Protein AF-A0A7L9AFJ2-F1 (afdb_monomer)

pLDDT: mean 86.26, std 12.69, range [54.09, 98.12]

Organism: NCBI:txid1401967

InterPro domains:
  IPR006020 PTB/PI domain [PF14719] (3-105)
  IPR011993 PH-like domain superfamily [G3DSA:2.30.29.30] (4-74)
  IPR051133 Adapter and Engulfment Domain-Containing Protein [PTHR11232] (8-91)

Solvent-accessible surface area (backbone atoms only — not comparable to full-atom values): 6232 Å² total; per-residue (Å²): 117,50,77,41,96,90,70,41,80,38,80,78,62,72,94,37,49,80,48,69,42,46,49,83,95,42,48,29,30,31,34,37,32,35,59,43,78,45,80,92,77,40,74,44,80,44,82,46,75,46,82,44,97,40,40,69,54,10,47,51,56,31,54,57,49,52,52,53,52,50,52,50,51,51,51,49,49,52,53,51,50,56,50,50,53,44,51,51,49,63,55,41,52,79,81,38,78,85,62,59,66,71,73,59,75,78,106

Foldseek 3Di:
DDADPVPGDDDADLVQWDAWDQDPVRLQKIKTWGWDQDPPRDTDIDIDIDGHPDSVVNVVVRVVSVVVSVVVVVVVVVVVVVVVVLVVLVVCCVVDVPDDVVVSVVD

Nearest PDB structures (foldseek):
  8qqf-assembly1_A  TM=5.875E-01  e=7.400E-01  Homo sapiens
  3nm7-assembly1_A  TM=3.671E-01  e=3.953E-01  Borreliella burgdorferi
  6v3q-assembly1_B  TM=5.479E-01  e=2.018E+00  Pseudomonas aeruginosa
  4tkn-assembly1_A  TM=4.065E-01  e=2.939E+00  Homo sapiens
  4f98-assembly1_A-2  TM=3.830E-01  e=8.015E+00  Pseudomonas aeruginosa PAO1

Secondary structure (DSSP, 8-state):
-EEETTTEEE---GGGEEEEE--TTSTTEEEEEEEEE-GGG-EEEEEEEEE-SSHHHHHHHHHHHHHHHHHHHHHHHHHHHHHHHHHHHHHHHHH-TTS-HHHHHT-

Mean predicted aligned error: 8.54 Å

Sequence (107 aa):
KGFTKEHGLTEYWSHRITYCASPPHYPKLFCWVYRHEGKKLKHELRCHAVLCTKETVSKKITEELQIKLKQLVEFKKDRISKQNARLSLANSVYDNPSMPRRKIMLS

Radius of gyration: 21.34 Å; Cα contacts (8 Å, |Δi|>4): 117; chains: 1; bounding box: 51×27×54 Å

Structure (mmCIF, N/CA/C/O backbone):
data_AF-A0A7L9AFJ2-F1
#
_entry.id   AF-A0A7L9AFJ2-F1
#
loop_
_atom_site.group_PDB
_atom_site.id
_atom_site.type_symbol
_atom_site.label_atom_id
_atom_site.label_alt_id
_atom_site.label_comp_id
_atom_site.label_asym_id
_atom_site.label_entity_id
_atom_site.label_seq_id
_atom_site.pdbx_PDB_ins_code
_atom_site.Cartn_x
_atom_site.Cartn_y
_atom_site.Cartn_z
_atom_site.occupancy
_atom_site.B_iso_or_equiv
_atom_site.auth_seq_id
_atom_site.auth_comp_id
_atom_site.auth_asym_id
_atom_site.auth_atom_id
_atom_site.pdbx_PDB_model_num
ATOM 1 N N . LYS A 1 1 ? -1.432 -10.838 6.157 1.00 59.19 1 LYS A N 1
ATOM 2 C CA . LYS A 1 1 ? -2.627 -11.653 5.830 1.00 59.19 1 LYS A CA 1
ATOM 3 C C . LYS A 1 1 ? -3.826 -10.973 6.480 1.00 59.19 1 LYS A C 1
ATOM 5 O O . LYS A 1 1 ? -3.641 -10.437 7.565 1.00 59.19 1 LYS A O 1
ATOM 10 N N . GLY A 1 2 ? -4.979 -10.909 5.822 1.00 63.09 2 GLY A N 1
ATOM 11 C CA . GLY A 1 2 ? -6.187 -10.278 6.365 1.00 63.09 2 GLY A CA 1
ATOM 12 C C . GLY A 1 2 ? -7.356 -11.246 6.274 1.00 63.09 2 GLY A C 1
ATOM 13 O O . GLY A 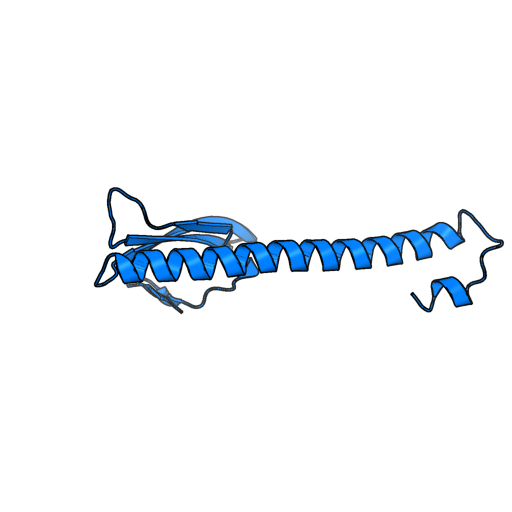1 2 ? -7.473 -11.941 5.273 1.00 63.09 2 GLY A O 1
ATOM 14 N N . PHE A 1 3 ? -8.180 -11.333 7.312 1.00 70.38 3 PHE A N 1
ATOM 15 C CA . PHE A 1 3 ? -9.363 -12.188 7.289 1.00 70.38 3 PHE A CA 1
ATOM 16 C C . PHE A 1 3 ? -10.565 -11.390 6.785 1.00 70.38 3 PHE A C 1
ATOM 18 O O . PHE A 1 3 ? -10.811 -10.281 7.256 1.00 70.38 3 PHE A O 1
ATOM 25 N N . THR A 1 4 ? -11.313 -11.949 5.840 1.00 66.94 4 THR A N 1
ATOM 2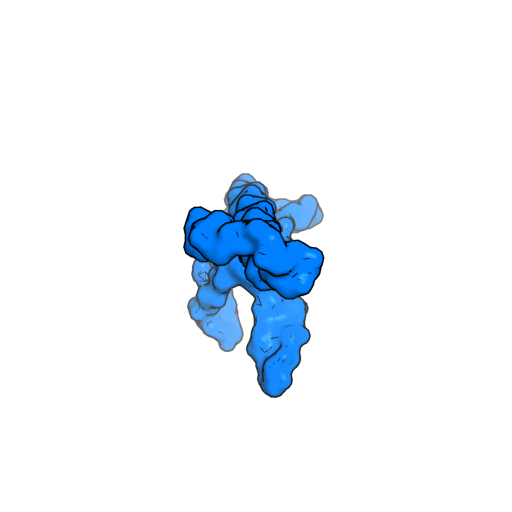6 C CA . THR A 1 4 ? -12.580 -11.386 5.369 1.00 66.94 4 THR A CA 1
ATOM 27 C C . THR A 1 4 ? -13.701 -12.387 5.614 1.00 66.94 4 THR A C 1
ATOM 29 O O . THR A 1 4 ? -13.486 -13.595 5.551 1.00 66.94 4 THR A O 1
ATOM 32 N N . LYS A 1 5 ? -14.913 -11.898 5.890 1.00 68.00 5 LYS A N 1
ATOM 33 C CA . LYS A 1 5 ? -16.076 -12.765 6.135 1.00 68.00 5 LYS A CA 1
ATOM 34 C C . LYS A 1 5 ? -16.447 -13.602 4.901 1.00 68.00 5 LYS A C 1
ATOM 36 O O . LYS A 1 5 ? -16.880 -14.734 5.055 1.00 68.00 5 LYS A O 1
ATOM 41 N N . GLU A 1 6 ? -16.244 -13.058 3.699 1.00 68.12 6 GLU A N 1
ATOM 42 C CA . GLU A 1 6 ? -16.629 -13.712 2.439 1.00 68.12 6 GLU A CA 1
ATOM 43 C C . GLU A 1 6 ? -15.529 -14.572 1.806 1.00 68.12 6 GLU A C 1
ATOM 45 O O . GLU A 1 6 ? -15.831 -15.498 1.057 1.00 68.12 6 GLU A O 1
ATOM 50 N N . HIS A 1 7 ? -14.252 -14.288 2.082 1.00 65.94 7 HIS A N 1
ATOM 51 C CA . HIS A 1 7 ? -13.127 -14.989 1.450 1.00 65.94 7 HIS A CA 1
ATOM 52 C C . HIS A 1 7 ? -12.147 -15.612 2.454 1.00 65.94 7 HIS A C 1
ATOM 54 O O . HIS A 1 7 ? -11.110 -16.139 2.058 1.00 65.94 7 HIS A O 1
ATOM 60 N N . GLY A 1 8 ? -12.449 -15.563 3.753 1.00 76.06 8 GLY A N 1
ATOM 61 C CA . GLY A 1 8 ? -11.595 -16.117 4.800 1.00 76.06 8 GLY A CA 1
ATOM 62 C C . GLY A 1 8 ? -10.220 -15.447 4.848 1.00 76.06 8 GLY A C 1
ATOM 63 O O . GLY A 1 8 ? -10.089 -14.234 4.647 1.00 76.06 8 GLY A O 1
ATOM 64 N N . LEU A 1 9 ? -9.176 -16.229 5.135 1.00 75.12 9 LEU A N 1
ATOM 65 C CA . LEU A 1 9 ? -7.800 -15.740 5.191 1.00 75.12 9 LEU A CA 1
ATOM 66 C C . LEU A 1 9 ? -7.305 -15.362 3.789 1.00 75.12 9 LEU A C 1
ATOM 68 O O . LEU A 1 9 ? -6.991 -16.215 2.969 1.00 75.12 9 LEU A O 1
ATOM 72 N N . THR A 1 10 ? -7.184 -14.064 3.538 1.00 79.56 10 THR A N 1
ATOM 73 C CA . THR A 1 10 ? -6.674 -13.513 2.285 1.00 79.56 10 THR A CA 1
ATOM 74 C C . THR A 1 10 ? -5.204 -13.120 2.431 1.00 79.56 10 THR A C 1
ATOM 76 O O . THR A 1 10 ? -4.805 -12.362 3.330 1.00 79.56 10 THR A O 1
ATOM 79 N N . GLU A 1 11 ? -4.376 -13.630 1.526 1.00 84.12 11 GLU A N 1
ATOM 80 C CA . GLU A 1 11 ? -2.987 -13.209 1.380 1.00 84.12 11 GLU A CA 1
ATOM 81 C C . GLU A 1 11 ? -2.877 -12.057 0.380 1.00 84.12 11 GLU A C 1
ATOM 83 O O . GLU A 1 11 ? -3.503 -12.062 -0.676 1.00 84.12 11 GLU A O 1
ATOM 88 N N . TYR A 1 12 ? -2.069 -11.053 0.723 1.00 87.00 12 TYR A N 1
ATOM 89 C CA 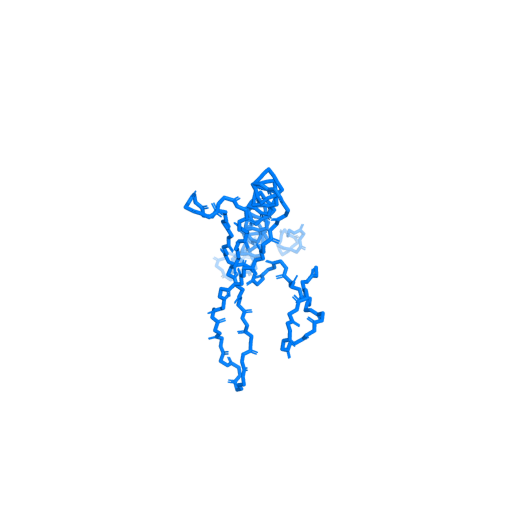. TYR A 1 12 ? -1.881 -9.856 -0.090 1.00 87.00 12 TYR A CA 1
ATOM 90 C C . TYR A 1 12 ? -0.411 -9.711 -0.468 1.00 87.00 12 TYR A C 1
ATOM 92 O O . TYR A 1 12 ? 0.454 -9.538 0.390 1.00 87.00 12 TYR A O 1
ATOM 100 N N . TRP A 1 13 ? -0.140 -9.737 -1.768 1.00 90.12 13 TRP A N 1
ATOM 101 C CA . TRP A 1 13 ? 1.182 -9.460 -2.325 1.00 90.12 13 TRP A CA 1
ATOM 102 C C . TRP A 1 13 ? 1.487 -7.958 -2.355 1.00 90.12 13 TRP A C 1
ATOM 104 O O . TRP A 1 13 ? 0.738 -7.185 -2.954 1.00 90.12 13 TRP A O 1
ATOM 114 N N . SER A 1 14 ? 2.623 -7.546 -1.790 1.00 90.31 14 SER A N 1
ATOM 115 C CA . SER A 1 14 ? 3.029 -6.132 -1.683 1.00 90.31 14 SER A CA 1
ATOM 116 C C . SER A 1 14 ? 3.013 -5.386 -3.022 1.00 90.31 14 SER A C 1
ATOM 118 O O . SER A 1 14 ? 2.517 -4.270 -3.108 1.00 90.31 14 SER A O 1
ATOM 120 N N . HIS A 1 15 ? 3.463 -6.030 -4.102 1.00 91.50 15 HIS A N 1
ATOM 121 C CA . HIS A 1 15 ? 3.525 -5.441 -5.444 1.00 91.50 15 HIS A CA 1
ATOM 122 C C . HIS A 1 15 ? 2.157 -5.168 -6.102 1.00 91.50 15 HIS A C 1
ATOM 124 O O . HIS A 1 15 ? 2.125 -4.591 -7.196 1.00 91.50 15 HIS A O 1
ATOM 130 N N . ARG A 1 16 ? 1.056 -5.609 -5.479 1.00 94.06 16 ARG A N 1
ATOM 131 C CA . ARG A 1 16 ? -0.327 -5.377 -5.921 1.00 94.06 16 ARG A CA 1
ATOM 132 C C . ARG A 1 16 ? -1.075 -4.358 -5.054 1.00 94.06 16 ARG A C 1
ATOM 134 O O . ARG A 1 16 ? -2.163 -3.945 -5.442 1.00 94.06 16 ARG A O 1
ATOM 141 N N . ILE A 1 17 ? -0.505 -3.931 -3.926 1.00 95.75 17 ILE A N 1
ATOM 142 C CA . ILE A 1 17 ? -1.038 -2.810 -3.145 1.00 95.75 17 ILE A CA 1
ATOM 143 C C . ILE A 1 17 ? -0.611 -1.513 -3.835 1.00 95.75 17 ILE A C 1
ATOM 145 O O . ILE A 1 17 ? 0.568 -1.330 -4.135 1.00 95.75 17 ILE A O 1
ATOM 149 N N . THR A 1 18 ? -1.564 -0.624 -4.102 1.00 95.06 18 THR A N 1
ATOM 150 C CA . THR A 1 18 ? -1.302 0.654 -4.788 1.00 95.06 18 THR A CA 1
ATOM 151 C C . THR A 1 18 ? -1.364 1.852 -3.851 1.00 95.06 18 THR A C 1
ATOM 153 O O . THR A 1 18 ? -0.741 2.872 -4.132 1.00 95.06 18 THR A O 1
ATOM 156 N N . TYR A 1 19 ? -2.091 1.738 -2.738 1.00 96.69 19 TYR A N 1
ATOM 157 C CA . TYR A 1 19 ? -2.294 2.831 -1.792 1.00 96.69 19 TYR A CA 1
ATOM 158 C C . TYR A 1 19 ? -2.688 2.307 -0.409 1.00 96.69 19 TYR A C 1
ATOM 160 O O . TYR A 1 19 ? -3.289 1.236 -0.305 1.00 96.69 19 TYR A O 1
ATOM 168 N N . CYS A 1 20 ? -2.393 3.073 0.642 1.00 97.12 20 CYS A N 1
ATOM 169 C CA . CYS A 1 20 ? -2.929 2.857 1.982 1.00 97.12 20 CYS A CA 1
ATOM 170 C C . CYS A 1 20 ? -3.032 4.162 2.783 1.00 97.12 20 CYS A C 1
ATOM 172 O O . CYS A 1 20 ? -2.268 5.106 2.558 1.00 97.12 20 CYS A O 1
ATOM 174 N N . ALA A 1 21 ? -3.981 4.199 3.719 1.00 97.25 21 ALA A N 1
ATOM 175 C CA . ALA A 1 21 ? -4.261 5.360 4.558 1.00 97.25 21 ALA A CA 1
ATOM 176 C C . ALA A 1 21 ? -5.006 4.985 5.849 1.00 97.25 21 ALA A C 1
ATOM 178 O O . ALA A 1 21 ? -5.713 3.980 5.894 1.00 97.25 21 ALA A O 1
ATOM 179 N N . SER A 1 22 ? -4.916 5.863 6.851 1.00 96.88 22 SER A N 1
ATOM 180 C CA . SER A 1 22 ? -5.807 5.899 8.016 1.00 96.88 22 SER A CA 1
ATOM 181 C C . SER A 1 22 ? -6.654 7.174 7.929 1.00 96.88 22 SER A C 1
ATOM 183 O O . SER A 1 22 ? -6.104 8.258 8.134 1.00 96.88 22 SER A O 1
ATOM 185 N N . PRO A 1 23 ? -7.955 7.103 7.590 1.00 94.62 23 PRO A N 1
ATOM 186 C CA . PRO A 1 23 ? -8.783 8.294 7.408 1.00 94.62 23 PRO A CA 1
ATOM 187 C C . PRO A 1 23 ? -8.902 9.128 8.697 1.00 94.62 23 PRO A C 1
ATOM 189 O O . PRO A 1 23 ? -9.177 8.562 9.755 1.00 94.62 23 PRO A O 1
ATOM 192 N N . PRO A 1 24 ? -8.776 10.468 8.638 1.00 93.06 24 PRO A N 1
ATOM 193 C CA . PRO A 1 24 ? -8.812 11.318 9.834 1.00 93.06 24 PRO A CA 1
ATOM 194 C C . PRO A 1 24 ? -10.183 11.313 10.525 1.00 93.06 24 PRO A C 1
ATOM 196 O O . PRO A 1 24 ? -10.256 11.364 11.748 1.00 93.06 24 PRO A O 1
ATOM 199 N N . HIS A 1 25 ? -11.270 11.184 9.756 1.00 95.44 25 HIS A N 1
ATOM 200 C CA . HIS A 1 25 ? -12.634 11.096 10.292 1.00 95.44 25 HIS A CA 1
ATOM 201 C C . HIS A 1 25 ? -12.947 9.738 10.944 1.00 95.44 25 HIS A C 1
ATOM 203 O O . HIS A 1 25 ? -13.910 9.628 11.696 1.00 95.44 25 HIS A O 1
ATOM 209 N N . TYR A 1 26 ? -12.127 8.712 10.685 1.00 95.12 26 TYR A N 1
ATOM 210 C CA . TYR A 1 26 ? -12.270 7.366 11.244 1.00 95.12 26 TYR A CA 1
ATOM 211 C C . TYR A 1 26 ? -10.914 6.888 11.778 1.00 95.12 26 TYR A C 1
ATOM 213 O O . TYR A 1 26 ? -10.286 6.011 11.187 1.00 95.12 26 TYR A O 1
ATOM 221 N N . PRO A 1 27 ? -10.437 7.445 12.905 1.00 93.56 27 PRO A N 1
ATOM 222 C CA . PRO A 1 27 ? -9.040 7.325 13.328 1.00 93.56 27 PRO A CA 1
ATOM 223 C C . PRO A 1 27 ? -8.593 5.890 13.647 1.00 93.56 27 PRO A C 1
ATOM 225 O O . PRO A 1 27 ? -7.407 5.578 13.600 1.00 93.56 27 PRO A O 1
ATOM 228 N N . LYS A 1 28 ? -9.530 4.986 13.953 1.00 97.50 28 LYS A N 1
ATOM 229 C CA . LYS A 1 28 ? -9.250 3.558 14.182 1.00 97.50 28 LYS A CA 1
ATOM 230 C C . LYS A 1 28 ? -9.266 2.718 12.901 1.00 97.50 28 LYS A C 1
ATOM 232 O O . LYS A 1 28 ? -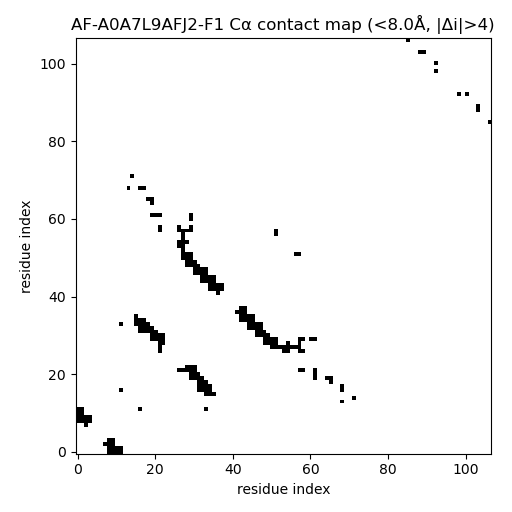9.055 1.515 12.987 1.00 97.50 28 LYS A O 1
ATOM 237 N N . LEU A 1 29 ? -9.566 3.301 11.745 1.00 97.25 29 LEU A N 1
ATOM 238 C CA . LEU A 1 29 ? -9.712 2.575 10.490 1.00 97.25 29 LEU A CA 1
ATOM 239 C C . LEU A 1 29 ? -8.408 2.623 9.693 1.00 97.25 29 LEU A C 1
ATOM 241 O O . LEU A 1 29 ? -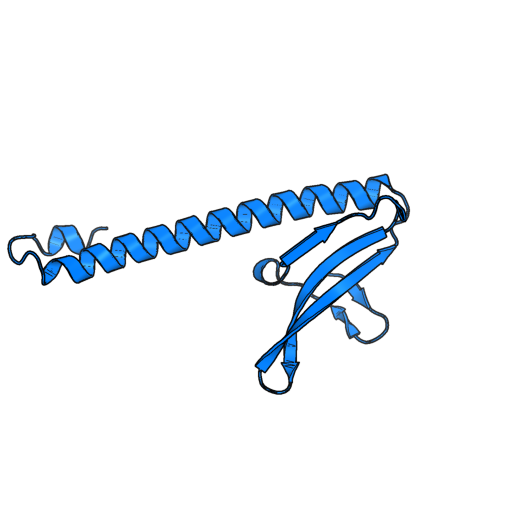7.919 3.704 9.379 1.00 97.25 29 LEU A O 1
ATOM 245 N N . PHE A 1 30 ? -7.895 1.457 9.313 1.00 97.06 30 PHE A N 1
ATOM 246 C CA . PHE A 1 30 ? -6.800 1.331 8.358 1.00 97.06 30 PHE A CA 1
ATOM 247 C C . PHE A 1 30 ? -7.347 0.810 7.029 1.00 97.06 30 PHE A C 1
ATOM 249 O O . PHE A 1 30 ? -8.035 -0.211 7.002 1.00 97.06 30 PHE A O 1
ATOM 256 N N . CYS A 1 31 ? -7.015 1.482 5.928 1.00 96.56 31 CYS A N 1
ATOM 257 C CA . CYS A 1 31 ? -7.482 1.146 4.588 1.00 96.56 31 CYS A CA 1
ATOM 258 C C . CYS A 1 31 ? -6.323 0.926 3.612 1.00 96.56 31 CYS A C 1
ATOM 260 O O . CYS A 1 31 ? -5.292 1.598 3.688 1.00 96.56 31 CYS A O 1
ATOM 262 N N . TRP A 1 32 ? -6.515 0.041 2.634 1.00 96.94 32 TRP A N 1
ATOM 263 C CA . TRP A 1 32 ? -5.594 -0.135 1.510 1.00 96.94 32 TRP A CA 1
ATOM 264 C C . TRP A 1 32 ? -6.324 -0.461 0.209 1.00 96.94 32 TRP A C 1
ATOM 266 O O . TRP A 1 32 ? -7.392 -1.067 0.202 1.00 96.94 32 TRP A O 1
ATOM 276 N N . VAL A 1 33 ? -5.723 -0.083 -0.915 1.00 96.12 33 VAL A N 1
ATOM 277 C CA . VAL A 1 33 ? -6.212 -0.417 -2.254 1.00 96.12 33 VAL A CA 1
ATOM 278 C C . VAL A 1 33 ? -5.375 -1.560 -2.809 1.00 96.12 33 VAL A C 1
ATOM 280 O O . VAL A 1 33 ? -4.144 -1.481 -2.851 1.00 96.12 33 VAL A O 1
ATOM 283 N N . TYR A 1 34 ? -6.045 -2.629 -3.235 1.00 95.00 34 TYR A N 1
ATOM 284 C CA . TYR A 1 34 ? -5.415 -3.816 -3.800 1.00 95.00 34 TYR A CA 1
ATOM 285 C C . TYR A 1 34 ? -5.879 -4.066 -5.231 1.00 95.00 34 TYR A C 1
ATOM 287 O O . TYR A 1 34 ? -7.081 -4.054 -5.509 1.00 95.00 34 TYR A O 1
ATOM 295 N N . ARG A 1 35 ? -4.923 -4.348 -6.121 1.00 94.19 35 ARG A N 1
ATOM 296 C CA . ARG A 1 35 ? -5.193 -4.813 -7.481 1.00 94.19 35 ARG A CA 1
ATOM 297 C C . ARG A 1 35 ? -5.541 -6.299 -7.463 1.00 94.19 35 ARG A C 1
ATOM 299 O O . ARG A 1 35 ? -4.664 -7.144 -7.278 1.00 94.19 35 ARG A O 1
ATOM 306 N N . HIS A 1 36 ? -6.815 -6.596 -7.683 1.00 90.81 36 HIS A N 1
ATOM 307 C CA . HIS A 1 36 ? -7.330 -7.952 -7.844 1.00 90.81 36 HIS A CA 1
ATOM 308 C C . HIS A 1 36 ? -7.315 -8.362 -9.316 1.00 90.81 36 HIS A C 1
ATOM 310 O O . HIS A 1 36 ? -7.540 -7.544 -10.210 1.00 90.81 36 HIS A O 1
ATOM 316 N N . GLU A 1 37 ? -7.045 -9.641 -9.553 1.00 87.56 37 GLU A N 1
ATOM 317 C CA . GLU A 1 37 ? -7.246 -10.283 -10.851 1.00 87.56 37 GLU A CA 1
ATOM 318 C C . GLU A 1 37 ? -8.623 -10.941 -10.821 1.00 87.56 37 GLU A C 1
ATOM 320 O O . GLU A 1 37 ? -8.842 -11.938 -10.136 1.00 87.56 37 GLU A O 1
ATOM 325 N N . GLY A 1 38 ? -9.578 -10.319 -11.507 1.00 79.25 38 GLY A N 1
ATOM 326 C CA . GLY A 1 38 ? -10.925 -10.840 -11.660 1.00 79.25 38 GLY A CA 1
ATOM 327 C C . GLY A 1 38 ? -11.005 -11.941 -12.716 1.00 79.25 38 GLY A C 1
ATOM 328 O O . GLY A 1 38 ? -10.022 -12.340 -13.349 1.00 79.25 38 GLY A O 1
ATOM 329 N N . LYS A 1 39 ? -12.228 -12.419 -12.958 1.00 82.75 39 LYS A N 1
ATOM 330 C CA . LYS A 1 39 ? -12.500 -13.377 -14.039 1.00 82.75 39 LYS A CA 1
ATOM 331 C C . LYS A 1 39 ? -12.066 -12.786 -15.388 1.00 82.75 39 LYS A C 1
ATOM 333 O O . LYS A 1 39 ? -12.198 -11.584 -15.615 1.00 82.75 39 LYS A O 1
ATOM 338 N N . LYS A 1 40 ? -11.586 -13.644 -16.295 1.00 86.44 40 LYS A N 1
ATOM 339 C CA . LYS A 1 40 ? -11.126 -13.260 -17.646 1.00 86.44 40 LYS A CA 1
ATOM 340 C C . LYS A 1 40 ? -9.990 -12.217 -17.651 1.00 86.44 40 LYS A C 1
ATOM 342 O O . LYS A 1 40 ? -9.973 -11.350 -18.516 1.00 86.44 40 LYS A O 1
ATOM 347 N N . LEU A 1 41 ? -9.065 -12.280 -16.685 1.00 82.94 41 LEU A N 1
ATOM 348 C CA . LEU A 1 41 ? -7.899 -11.379 -16.582 1.00 82.94 41 LEU A CA 1
ATOM 349 C C . LEU A 1 41 ? -8.255 -9.888 -16.435 1.00 82.94 41 LEU A C 1
ATOM 351 O O . LEU A 1 41 ? -7.409 -9.016 -16.639 1.00 82.94 41 LEU A O 1
ATOM 355 N N . LYS A 1 42 ? -9.500 -9.565 -16.062 1.00 88.75 42 LYS A N 1
ATOM 356 C CA . LYS A 1 42 ? -9.891 -8.180 -15.809 1.00 88.75 42 LYS A CA 1
ATOM 357 C C . LYS A 1 42 ? -9.272 -7.722 -14.492 1.00 88.75 42 LYS A C 1
ATOM 359 O O . LYS A 1 42 ? -9.597 -8.254 -13.433 1.00 88.75 42 LYS A O 1
ATOM 364 N N . HIS A 1 43 ? -8.404 -6.720 -14.553 1.00 89.94 43 HIS A N 1
ATOM 365 C CA . HIS A 1 43 ? -7.882 -6.077 -13.354 1.00 89.94 43 HIS A CA 1
ATOM 366 C C . HIS A 1 43 ? -8.933 -5.155 -12.741 1.00 89.94 43 HIS A C 1
ATOM 368 O O . HIS A 1 43 ? -9.568 -4.370 -13.446 1.00 89.94 43 HIS A O 1
ATOM 374 N N . GLU A 1 44 ? -9.074 -5.208 -11.423 1.00 92.81 44 GLU A N 1
ATOM 375 C CA . GLU A 1 44 ? -9.895 -4.262 -10.675 1.00 92.81 44 GLU A CA 1
ATOM 376 C C . GLU A 1 44 ? -9.178 -3.786 -9.414 1.00 92.81 44 GLU A C 1
ATOM 378 O O . GLU A 1 44 ? -8.318 -4.473 -8.856 1.00 92.81 44 GLU A O 1
ATOM 383 N N . LEU A 1 45 ? -9.535 -2.588 -8.964 1.00 93.75 45 LEU A N 1
ATOM 384 C CA . LEU A 1 45 ? -9.049 -2.028 -7.713 1.00 93.75 45 LEU A CA 1
ATOM 385 C C . LEU A 1 45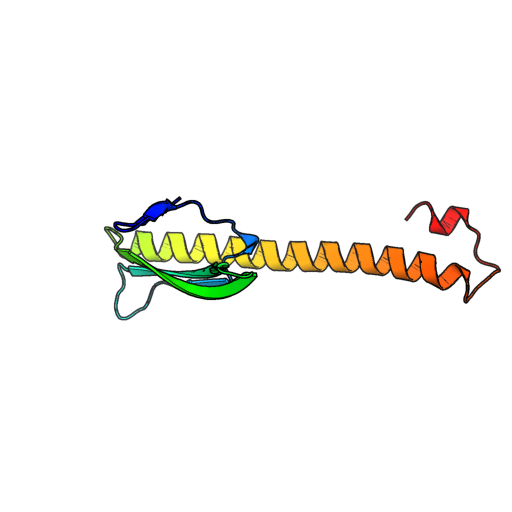 ? -10.141 -2.191 -6.666 1.00 93.75 45 LEU A C 1
ATOM 387 O O . LEU A 1 45 ? -11.241 -1.669 -6.831 1.00 93.75 45 LEU A O 1
ATOM 391 N N . ARG A 1 46 ? -9.832 -2.897 -5.579 1.00 92.88 46 ARG A N 1
ATOM 392 C CA . ARG A 1 46 ? -10.722 -2.981 -4.417 1.00 92.88 46 ARG A CA 1
ATOM 393 C C . ARG A 1 46 ? -10.106 -2.232 -3.250 1.00 92.88 46 ARG A C 1
ATOM 395 O O . ARG A 1 46 ? -8.928 -2.431 -2.944 1.00 92.88 46 ARG A O 1
ATOM 402 N N . CYS A 1 47 ? -10.915 -1.401 -2.605 1.00 93.75 47 CYS A N 1
ATOM 403 C CA . CYS A 1 47 ? -10.582 -0.828 -1.311 1.00 93.75 47 CYS A CA 1
ATOM 404 C C . CYS A 1 47 ? -10.907 -1.852 -0.222 1.00 93.75 47 CYS A C 1
ATOM 406 O O . CYS A 1 47 ? -11.985 -2.444 -0.220 1.00 93.75 47 CYS A O 1
ATOM 408 N N . HIS A 1 48 ? -9.968 -2.052 0.690 1.00 93.62 48 HIS A N 1
ATOM 409 C CA . HIS A 1 48 ? -10.117 -2.878 1.877 1.00 93.62 48 HIS A CA 1
ATOM 410 C C . HIS A 1 48 ? -9.954 -1.989 3.089 1.00 93.62 48 HIS A C 1
ATOM 412 O O . HIS A 1 48 ? -9.169 -1.041 3.063 1.00 93.62 48 HIS A O 1
ATOM 418 N N . ALA A 1 49 ? -10.667 -2.324 4.153 1.00 94.06 49 ALA A N 1
ATOM 419 C CA . ALA A 1 49 ? -10.587 -1.610 5.407 1.00 94.06 49 ALA A CA 1
ATOM 420 C C . ALA A 1 49 ? -10.611 -2.598 6.569 1.00 94.06 49 ALA A C 1
ATOM 422 O O . ALA A 1 49 ? -11.261 -3.642 6.504 1.00 94.06 49 ALA A O 1
ATOM 423 N N . VAL A 1 50 ? -9.908 -2.256 7.641 1.00 93.25 50 VAL A N 1
ATOM 424 C CA . VAL A 1 50 ? -9.936 -2.987 8.904 1.00 93.25 50 VAL A CA 1
ATOM 425 C C . VAL A 1 50 ? -10.085 -2.003 10.050 1.00 93.25 50 VAL A C 1
ATOM 427 O O . VAL A 1 50 ? -9.461 -0.940 10.070 1.00 93.25 50 VAL A O 1
ATOM 430 N N . LEU A 1 51 ? -10.920 -2.373 11.015 1.00 95.56 51 LEU A N 1
ATOM 431 C CA . LEU A 1 51 ? -11.064 -1.634 12.255 1.00 95.56 51 LEU A CA 1
ATOM 432 C C . LEU A 1 51 ? -9.991 -2.093 13.247 1.00 95.56 51 LEU A C 1
ATOM 434 O O . LEU A 1 51 ? -9.948 -3.257 13.644 1.00 95.56 51 LEU A O 1
ATOM 438 N N . CYS A 1 52 ? -9.122 -1.176 13.648 1.00 96.00 52 CYS A N 1
ATOM 439 C CA . CYS A 1 52 ? -8.115 -1.394 14.675 1.00 96.00 52 CYS A CA 1
ATOM 440 C C . CYS A 1 52 ? -8.683 -1.128 16.077 1.00 96.00 52 CYS A C 1
ATOM 442 O O . CYS A 1 52 ? -9.662 -0.407 16.267 1.00 96.00 52 CYS A O 1
ATOM 444 N N . THR A 1 53 ? -8.014 -1.660 17.099 1.00 96.25 53 THR A N 1
ATOM 445 C CA . THR A 1 53 ? -8.395 -1.440 18.505 1.00 96.25 53 THR A CA 1
ATOM 446 C C . THR A 1 53 ? -8.163 0.008 18.955 1.00 96.25 53 THR A C 1
ATOM 448 O O . THR A 1 53 ? -8.953 0.562 19.725 1.00 96.25 53 THR A O 1
ATOM 451 N N . LYS A 1 54 ? -7.093 0.641 18.457 1.00 97.81 54 LYS A N 1
ATOM 452 C CA . LYS A 1 54 ? -6.672 2.011 18.782 1.00 97.81 54 LYS A CA 1
ATOM 453 C C . LYS A 1 54 ? -6.257 2.764 17.519 1.00 97.81 54 LYS A C 1
ATOM 455 O O . LYS A 1 54 ? -5.769 2.163 16.566 1.00 97.81 54 LYS A O 1
ATOM 460 N N . GLU A 1 55 ? -6.378 4.087 17.556 1.00 97.62 55 GLU A N 1
ATOM 461 C CA . GLU A 1 55 ? -5.907 4.974 16.483 1.00 97.62 55 GLU A CA 1
ATOM 462 C C . GLU A 1 55 ? -4.402 4.841 16.238 1.00 97.62 55 GLU A C 1
ATOM 464 O O . GLU A 1 55 ? -3.954 4.762 15.098 1.00 97.62 55 GLU A O 1
ATOM 469 N N . THR A 1 56 ? -3.619 4.735 17.312 1.00 98.00 56 THR A N 1
ATOM 470 C CA . THR A 1 56 ? -2.162 4.567 17.235 1.00 98.00 56 THR A CA 1
ATOM 471 C C . THR A 1 56 ? -1.759 3.325 16.444 1.00 98.00 56 THR A C 1
ATOM 473 O O . THR A 1 56 ? -0.761 3.351 15.730 1.00 98.00 56 THR A O 1
ATOM 476 N N . VAL A 1 57 ? -2.556 2.252 16.515 1.00 97.88 57 VAL A N 1
ATOM 477 C CA . VAL A 1 57 ? -2.336 1.027 15.735 1.00 97.88 57 VAL A CA 1
ATOM 478 C C . VAL A 1 57 ? -2.606 1.284 14.253 1.00 97.88 57 VAL A C 1
ATOM 480 O O . VAL A 1 57 ? -1.777 0.926 13.421 1.00 97.88 57 VAL A O 1
ATOM 483 N N . SER A 1 58 ? -3.718 1.947 13.923 1.00 97.75 58 SER A N 1
ATOM 484 C CA . SER A 1 58 ? -4.056 2.297 12.537 1.00 97.75 58 SER A CA 1
ATOM 485 C C . SER A 1 58 ? -2.980 3.174 11.885 1.00 97.75 58 SER A C 1
ATOM 487 O O . SER A 1 58 ? -2.504 2.886 10.781 1.00 97.75 58 SER A O 1
ATOM 489 N N . LYS A 1 59 ? -2.529 4.211 12.604 1.00 97.69 59 LYS A N 1
ATOM 490 C CA . LYS A 1 59 ? -1.460 5.115 12.159 1.00 97.69 59 LYS A CA 1
ATOM 491 C C . LYS A 1 59 ? -0.141 4.377 11.948 1.00 97.69 59 LYS A C 1
ATOM 493 O O . LYS A 1 59 ? 0.417 4.455 10.858 1.00 97.69 59 LYS A O 1
ATOM 498 N N . LYS A 1 60 ? 0.290 3.572 12.925 1.00 98.06 60 LYS A N 1
ATOM 499 C CA . LYS A 1 60 ? 1.532 2.792 12.830 1.00 98.06 60 LYS A CA 1
ATOM 500 C C . LYS A 1 60 ? 1.537 1.852 11.620 1.00 98.06 60 LYS A C 1
ATOM 502 O O . LYS A 1 60 ? 2.503 1.830 10.864 1.00 98.06 60 LYS A O 1
ATOM 507 N N . ILE A 1 61 ? 0.448 1.108 11.399 1.00 96.88 61 ILE A N 1
ATOM 508 C CA . ILE A 1 61 ? 0.325 0.212 10.235 1.00 96.88 61 ILE A CA 1
ATOM 509 C C . ILE A 1 61 ? 0.387 1.014 8.928 1.00 96.88 61 ILE A C 1
ATOM 511 O O . ILE A 1 61 ? 1.051 0.596 7.977 1.00 96.88 61 ILE A O 1
ATOM 515 N N . THR A 1 62 ? -0.289 2.166 8.883 1.00 97.69 62 THR A N 1
ATOM 516 C CA . THR A 1 62 ? -0.288 3.055 7.715 1.00 97.69 62 THR A CA 1
ATOM 517 C C . THR A 1 62 ? 1.122 3.528 7.382 1.00 97.69 62 THR A C 1
ATOM 519 O O . THR A 1 62 ? 1.565 3.351 6.249 1.00 97.69 62 THR A O 1
ATOM 522 N N . GLU A 1 63 ? 1.838 4.082 8.358 1.00 98.12 63 GLU A N 1
ATOM 523 C CA . GLU A 1 63 ? 3.193 4.616 8.191 1.00 98.12 63 GLU A CA 1
ATOM 524 C C . GLU A 1 63 ? 4.174 3.532 7.730 1.00 98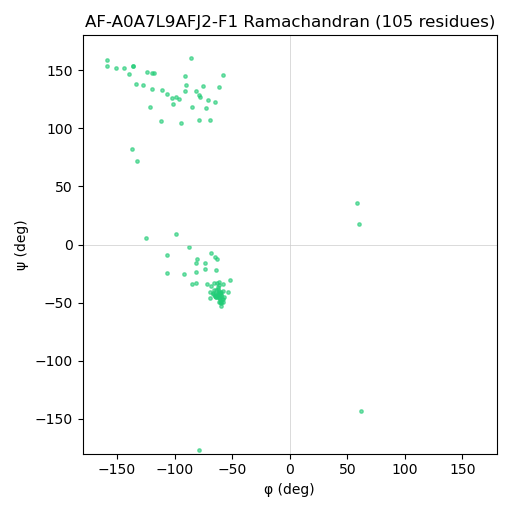.12 63 GLU A C 1
ATOM 526 O O . GLU A 1 63 ? 4.862 3.700 6.718 1.00 98.12 63 GLU A O 1
ATOM 531 N N . GLU A 1 64 ? 4.187 2.379 8.406 1.00 97.88 64 GLU A N 1
ATOM 532 C CA . GLU A 1 64 ? 5.059 1.259 8.045 1.00 97.88 64 GLU A CA 1
ATOM 533 C C . GLU A 1 64 ? 4.796 0.760 6.619 1.00 97.88 64 GLU A C 1
ATOM 535 O O . GLU A 1 64 ? 5.737 0.502 5.858 1.00 97.88 64 GLU A O 1
ATOM 540 N N . LEU A 1 65 ? 3.524 0.622 6.229 1.00 96.94 65 LEU A N 1
ATOM 541 C CA . LEU A 1 65 ? 3.186 0.162 4.887 1.00 96.94 65 LEU A CA 1
ATOM 542 C C . LEU A 1 65 ? 3.541 1.211 3.829 1.00 96.94 65 LEU A C 1
ATOM 544 O O . LEU A 1 65 ? 4.081 0.846 2.787 1.00 96.94 65 LEU A O 1
ATOM 548 N N . GLN A 1 66 ? 3.303 2.499 4.085 1.00 97.56 66 GLN A N 1
ATOM 549 C CA . GLN A 1 66 ? 3.670 3.569 3.154 1.00 97.56 66 GLN A CA 1
ATOM 550 C C . GLN A 1 66 ? 5.180 3.612 2.897 1.00 97.56 66 GLN A C 1
ATOM 552 O O . GLN A 1 66 ? 5.592 3.744 1.743 1.00 97.56 66 GLN A O 1
ATOM 557 N N . ILE A 1 67 ? 6.006 3.447 3.936 1.00 98.00 67 ILE A N 1
ATOM 558 C CA . ILE A 1 67 ? 7.468 3.369 3.795 1.00 98.00 67 ILE A CA 1
ATOM 559 C C . ILE A 1 67 ? 7.851 2.184 2.901 1.00 98.00 67 ILE A C 1
ATOM 561 O O . ILE A 1 67 ? 8.565 2.359 1.912 1.00 98.00 67 ILE A O 1
ATOM 565 N N . LYS A 1 68 ? 7.319 0.990 3.186 1.00 96.50 68 LYS A N 1
ATOM 566 C CA . LYS A 1 68 ? 7.609 -0.219 2.398 1.00 96.50 68 LYS A CA 1
ATOM 567 C C . LYS A 1 68 ? 7.152 -0.101 0.943 1.00 96.50 68 LYS A C 1
ATOM 569 O O . LYS A 1 68 ? 7.842 -0.576 0.043 1.00 96.50 68 LYS A O 1
ATOM 574 N N . LEU A 1 69 ? 6.004 0.529 0.689 1.00 96.00 69 LEU A N 1
ATOM 575 C CA . LEU A 1 69 ? 5.507 0.749 -0.671 1.00 96.00 69 LEU A CA 1
ATOM 576 C C . LEU A 1 69 ? 6.402 1.715 -1.451 1.00 96.00 69 LEU A C 1
ATOM 578 O O . LEU A 1 69 ? 6.711 1.437 -2.609 1.00 96.00 69 LEU A O 1
ATOM 582 N N . LYS A 1 70 ? 6.868 2.801 -0.822 1.00 96.00 70 LYS A N 1
ATOM 583 C CA . LYS A 1 70 ? 7.833 3.727 -1.436 1.00 96.00 70 LYS A CA 1
ATOM 584 C C . LYS A 1 70 ? 9.134 3.008 -1.801 1.00 96.00 70 LYS A C 1
ATOM 586 O O . LYS A 1 70 ? 9.532 3.042 -2.964 1.00 96.00 70 LYS A O 1
ATOM 591 N N . GLN A 1 71 ? 9.708 2.254 -0.861 1.00 96.50 71 GLN A N 1
ATOM 592 C CA . GLN A 1 71 ? 10.914 1.447 -1.091 1.00 96.50 71 GLN A CA 1
ATOM 593 C C . GLN A 1 71 ? 10.730 0.434 -2.231 1.00 96.50 71 GLN A C 1
ATOM 595 O O . GLN A 1 71 ? 11.616 0.250 -3.062 1.00 96.50 71 GLN A O 1
ATOM 600 N N . LEU A 1 72 ? 9.562 -0.207 -2.320 1.00 95.38 72 LEU A N 1
ATOM 601 C CA . LEU A 1 72 ? 9.261 -1.146 -3.400 1.00 95.38 72 LEU A CA 1
ATOM 602 C C . LEU A 1 72 ? 9.183 -0.456 -4.770 1.00 95.38 72 LEU A C 1
ATOM 604 O O . LEU A 1 72 ? 9.619 -1.029 -5.770 1.00 95.38 72 LEU A O 1
ATOM 608 N N . VAL A 1 73 ? 8.613 0.750 -4.838 1.00 94.44 73 VAL A N 1
ATOM 609 C CA . VAL A 1 73 ? 8.560 1.544 -6.075 1.00 94.44 73 VAL A CA 1
ATOM 610 C C . VAL A 1 73 ? 9.967 1.934 -6.520 1.00 94.44 73 VAL A C 1
ATOM 612 O O . VAL A 1 73 ? 10.295 1.767 -7.694 1.00 94.44 73 VAL A O 1
ATOM 615 N N . GLU A 1 74 ? 10.806 2.401 -5.600 1.00 96.00 74 GLU A N 1
ATOM 616 C CA . GLU A 1 74 ? 12.207 2.742 -5.874 1.00 96.00 74 GLU A CA 1
ATOM 617 C C . GLU A 1 74 ? 13.004 1.524 -6.343 1.00 96.00 74 GLU A C 1
ATOM 619 O O . GLU A 1 74 ? 13.655 1.579 -7.385 1.00 96.00 74 GLU A O 1
ATOM 624 N N . PHE A 1 75 ? 12.861 0.388 -5.658 1.00 95.50 75 PHE A N 1
ATOM 625 C CA . PHE A 1 75 ? 13.477 -0.871 -6.066 1.00 95.50 75 PHE A CA 1
ATOM 626 C C . PHE A 1 75 ? 13.067 -1.277 -7.488 1.00 95.50 75 PHE A C 1
ATOM 628 O O . PHE A 1 75 ? 13.913 -1.644 -8.301 1.00 95.50 75 PHE A O 1
ATOM 635 N N . LYS A 1 76 ? 11.776 -1.182 -7.834 1.00 93.69 76 LYS A N 1
ATOM 636 C CA . LYS A 1 76 ? 11.305 -1.483 -9.197 1.00 93.69 76 LYS A CA 1
ATOM 637 C C . LYS A 1 76 ? 11.914 -0.539 -10.234 1.00 93.69 76 LYS A C 1
ATOM 639 O O . LYS A 1 76 ? 12.310 -1.007 -11.298 1.00 93.69 76 LYS A O 1
ATOM 644 N N . LYS A 1 77 ? 12.004 0.760 -9.930 1.00 94.69 77 LYS A N 1
ATOM 645 C CA . LYS A 1 77 ? 12.637 1.752 -10.814 1.00 94.69 77 LYS A CA 1
ATOM 646 C C . LYS A 1 77 ? 14.111 1.426 -11.053 1.00 94.69 77 LYS A C 1
ATOM 648 O O . LYS A 1 77 ? 14.531 1.402 -12.204 1.00 94.69 77 LYS A O 1
ATOM 653 N N . ASP A 1 78 ? 14.865 1.112 -10.001 1.00 95.75 78 ASP A N 1
ATOM 654 C CA . ASP A 1 78 ? 16.276 0.718 -10.108 1.00 95.75 78 ASP A CA 1
ATOM 655 C C . ASP A 1 78 ? 16.451 -0.560 -10.944 1.00 95.75 78 ASP A C 1
ATOM 657 O O . ASP A 1 78 ? 17.287 -0.616 -11.847 1.00 95.75 78 ASP A O 1
ATOM 661 N N . ARG A 1 79 ? 15.599 -1.572 -10.722 1.00 94.12 79 ARG A N 1
ATOM 662 C CA . ARG A 1 79 ? 15.615 -2.820 -11.504 1.00 94.12 79 ARG A CA 1
ATOM 663 C C . ARG A 1 79 ? 15.344 -2.577 -12.989 1.00 94.12 79 ARG A C 1
ATOM 665 O O . ARG A 1 79 ? 16.071 -3.118 -13.820 1.00 94.12 79 ARG A O 1
ATOM 672 N N . ILE A 1 80 ? 14.342 -1.758 -13.317 1.00 93.38 80 ILE A N 1
ATOM 673 C CA . ILE A 1 80 ? 14.021 -1.388 -14.704 1.00 93.38 80 ILE A CA 1
ATOM 674 C C . ILE A 1 80 ? 15.170 -0.584 -15.321 1.00 93.38 80 ILE A C 1
ATOM 676 O O . ILE A 1 80 ? 15.579 -0.875 -16.439 1.00 93.38 80 ILE A O 1
ATOM 680 N N . SER A 1 81 ? 15.731 0.382 -14.592 1.00 93.06 81 SER A N 1
ATOM 681 C CA . SER A 1 81 ? 16.855 1.201 -15.061 1.00 93.06 81 SER A CA 1
ATOM 682 C C . SER A 1 81 ? 18.071 0.345 -15.426 1.00 93.06 81 SER A C 1
ATOM 684 O O . SER A 1 81 ? 18.584 0.437 -16.540 1.00 93.06 81 SER A O 1
ATOM 686 N N . LYS A 1 82 ? 18.474 -0.575 -14.540 1.00 90.06 82 LYS A N 1
ATOM 687 C CA . LYS A 1 82 ? 19.583 -1.511 -14.792 1.00 90.06 82 LYS A CA 1
ATOM 688 C C . LYS A 1 82 ? 19.313 -2.427 -15.982 1.00 90.06 82 LYS A C 1
ATOM 690 O O . LYS A 1 82 ? 20.211 -2.677 -16.781 1.00 90.06 82 LYS A O 1
ATOM 695 N N . GLN A 1 83 ? 18.082 -2.917 -16.127 1.00 89.00 83 GLN A N 1
ATOM 696 C CA . GLN A 1 83 ? 17.697 -3.710 -17.292 1.00 89.00 83 GLN A CA 1
ATOM 697 C C . GLN A 1 83 ? 17.776 -2.887 -18.586 1.00 89.00 83 GLN A C 1
ATOM 699 O O . GLN A 1 83 ? 18.344 -3.359 -19.568 1.00 89.00 83 GLN A O 1
ATOM 704 N N . ASN A 1 84 ? 17.261 -1.657 -18.584 1.00 86.50 84 ASN A N 1
ATOM 705 C CA . ASN A 1 84 ? 17.290 -0.769 -19.744 1.00 86.50 84 ASN A CA 1
ATOM 706 C C . ASN A 1 84 ? 18.719 -0.381 -20.131 1.00 86.50 84 ASN A C 1
ATOM 708 O O . ASN A 1 84 ? 19.031 -0.369 -21.315 1.00 86.50 84 ASN A O 1
ATOM 712 N N . ALA A 1 85 ? 19.603 -0.132 -19.161 1.00 84.31 85 ALA A N 1
ATOM 713 C CA . ALA A 1 85 ? 21.016 0.134 -19.421 1.00 84.31 85 ALA A CA 1
ATOM 714 C C . ALA A 1 85 ? 21.692 -1.050 -20.135 1.00 84.31 85 ALA A C 1
ATOM 716 O O . ALA A 1 85 ? 22.388 -0.859 -21.132 1.00 84.31 85 ALA A O 1
ATOM 717 N N . ARG A 1 86 ? 21.416 -2.283 -19.687 1.00 83.44 86 ARG A N 1
ATOM 718 C CA . ARG A 1 86 ? 21.925 -3.509 -20.326 1.00 83.44 86 ARG A CA 1
ATOM 719 C C . ARG A 1 86 ? 21.377 -3.697 -21.742 1.00 83.44 86 ARG A C 1
ATOM 721 O O . ARG A 1 86 ? 22.139 -3.999 -22.655 1.00 83.44 86 ARG A O 1
ATOM 728 N N . LEU A 1 87 ? 20.074 -3.487 -21.941 1.00 82.06 87 LEU A N 1
ATOM 729 C CA . LEU A 1 87 ? 19.446 -3.57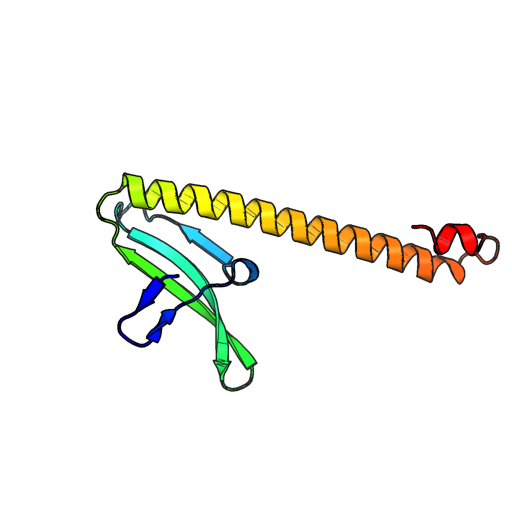2 -23.266 1.00 82.06 87 LEU A CA 1
ATOM 730 C C . LEU A 1 87 ? 19.969 -2.487 -24.218 1.00 82.06 87 LEU A C 1
ATOM 732 O O . LEU A 1 87 ? 20.273 -2.780 -25.369 1.00 82.06 87 LEU A O 1
ATOM 736 N N . SER A 1 88 ? 20.128 -1.254 -23.734 1.00 80.12 88 SER A N 1
ATOM 737 C CA . SER A 1 88 ? 20.691 -0.144 -24.508 1.00 80.12 88 SER A CA 1
ATOM 738 C C . SER A 1 88 ? 22.117 -0.447 -24.961 1.00 80.12 88 SER A C 1
ATOM 740 O O . SER A 1 88 ? 22.464 -0.181 -26.108 1.00 80.12 88 SER A O 1
ATOM 742 N N . LEU A 1 89 ? 22.939 -1.034 -24.087 1.00 72.81 89 LEU A N 1
ATOM 743 C CA . LEU A 1 89 ? 24.294 -1.434 -24.445 1.00 72.81 89 LEU A CA 1
ATOM 744 C C . LEU A 1 89 ? 24.301 -2.563 -25.484 1.00 72.81 89 LEU A C 1
ATOM 746 O O . LEU A 1 89 ? 25.060 -2.496 -26.447 1.00 72.81 89 LEU A O 1
ATOM 750 N N . ALA A 1 90 ? 23.430 -3.564 -25.337 1.00 72.88 90 ALA A N 1
ATOM 751 C CA . ALA A 1 90 ? 23.286 -4.638 -26.320 1.00 72.88 90 ALA A CA 1
ATOM 752 C C . ALA A 1 90 ? 22.818 -4.122 -27.695 1.00 72.88 90 ALA A C 1
ATOM 754 O O . ALA A 1 90 ? 23.295 -4.601 -28.721 1.00 72.88 90 ALA A O 1
ATOM 755 N N . ASN A 1 91 ? 21.942 -3.114 -27.726 1.00 71.88 91 ASN A N 1
ATOM 756 C CA . ASN A 1 91 ? 21.489 -2.486 -28.969 1.00 71.88 91 ASN A CA 1
ATOM 757 C C . ASN A 1 91 ? 22.583 -1.618 -29.619 1.00 71.88 91 ASN A C 1
ATOM 759 O O . ASN A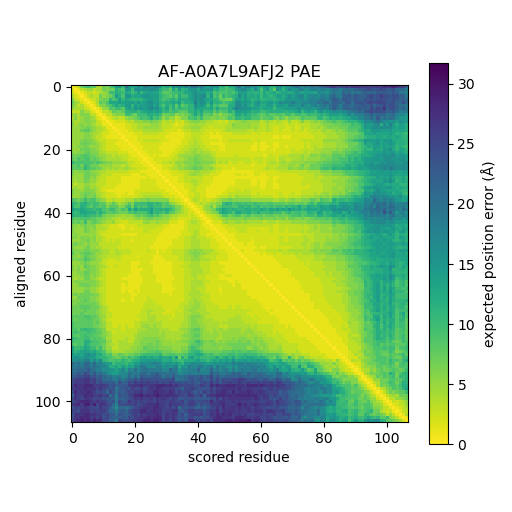 1 91 ? 22.715 -1.628 -30.840 1.00 71.88 91 ASN A O 1
ATOM 763 N N . SER A 1 92 ? 23.436 -0.958 -28.824 1.00 69.75 92 SER A N 1
ATOM 764 C CA . SER A 1 92 ? 24.533 -0.112 -29.334 1.00 69.75 92 SER A CA 1
ATOM 765 C C . SER A 1 92 ? 25.603 -0.866 -30.142 1.00 69.75 92 SER A C 1
ATOM 767 O O . SER A 1 92 ? 26.411 -0.247 -30.830 1.00 69.75 92 SER A O 1
ATOM 769 N N . VAL A 1 93 ? 25.601 -2.203 -30.096 1.00 66.12 93 VAL A N 1
ATOM 770 C CA . VAL A 1 93 ? 26.484 -3.062 -30.904 1.00 66.12 93 VAL A CA 1
ATOM 771 C C . VAL A 1 93 ? 26.250 -2.871 -32.403 1.00 66.12 93 VAL A C 1
ATOM 773 O O . VAL A 1 93 ? 27.194 -2.989 -33.183 1.00 66.12 93 VAL A O 1
ATOM 776 N N . TYR A 1 94 ? 25.011 -2.579 -32.803 1.00 65.00 94 TYR A N 1
ATOM 777 C CA . TYR A 1 94 ? 24.659 -2.346 -34.204 1.00 65.00 94 TYR A CA 1
ATOM 778 C C . TYR A 1 94 ? 24.992 -0.917 -34.652 1.00 65.00 94 TYR A C 1
ATOM 780 O O . TYR A 1 94 ? 25.410 -0.727 -35.790 1.00 65.00 94 TYR A O 1
ATOM 788 N N . ASP A 1 95 ? 24.883 0.059 -33.746 1.00 66.62 95 ASP A N 1
ATOM 789 C CA . ASP A 1 95 ? 25.161 1.472 -34.037 1.00 66.62 95 ASP A CA 1
ATOM 790 C C . ASP A 1 95 ? 26.659 1.810 -33.994 1.00 66.62 95 ASP A C 1
ATOM 792 O O . ASP A 1 95 ? 27.101 2.782 -34.606 1.00 66.62 95 ASP A O 1
ATOM 796 N N . ASN A 1 96 ? 27.464 1.025 -33.268 1.00 65.25 96 ASN A N 1
ATOM 797 C CA . ASN A 1 96 ? 28.898 1.261 -33.139 1.00 65.25 96 ASN A CA 1
ATOM 798 C C . ASN A 1 96 ? 29.707 -0.048 -33.249 1.00 65.25 96 ASN A C 1
ATOM 800 O O . ASN A 1 96 ? 30.126 -0.616 -32.236 1.00 65.25 96 ASN A O 1
ATOM 804 N N . PRO A 1 97 ? 29.982 -0.526 -34.479 1.00 67.44 97 PRO A N 1
ATOM 805 C CA . PRO A 1 97 ? 30.643 -1.813 -34.719 1.00 67.44 97 PRO A CA 1
ATOM 806 C C . PRO A 1 97 ? 32.095 -1.880 -34.211 1.00 67.44 97 PRO A C 1
ATOM 808 O O . PRO A 1 97 ? 32.671 -2.964 -34.146 1.00 67.44 97 PRO A O 1
ATOM 811 N N . SER A 1 98 ? 32.684 -0.744 -33.817 1.00 73.62 98 SER A N 1
ATOM 812 C CA . SER A 1 98 ? 34.024 -0.670 -33.219 1.00 73.62 98 SER A CA 1
ATOM 813 C C . SER A 1 98 ? 34.063 -1.016 -31.719 1.00 73.62 98 SER A C 1
ATOM 815 O O . SER A 1 98 ? 35.142 -1.234 -31.164 1.00 73.62 98 SER A O 1
ATOM 817 N N . MET A 1 99 ? 32.908 -1.097 -31.044 1.00 67.25 99 MET A N 1
ATOM 818 C CA . MET A 1 99 ? 32.837 -1.422 -29.617 1.00 67.25 99 MET A CA 1
ATOM 819 C C . MET A 1 99 ? 33.181 -2.903 -29.351 1.00 67.25 99 MET A C 1
ATOM 821 O O . MET A 1 99 ? 32.514 -3.801 -29.873 1.00 67.25 99 MET A O 1
ATOM 825 N N . PRO A 1 100 ? 34.175 -3.211 -28.490 1.00 68.56 100 PRO A N 1
ATOM 826 C CA . PRO A 1 100 ? 34.555 -4.592 -28.204 1.00 68.56 100 PRO A CA 1
ATOM 827 C C . PRO A 1 100 ? 33.425 -5.362 -27.510 1.00 68.56 100 PRO A C 1
ATOM 829 O O . PRO A 1 100 ? 33.027 -5.013 -26.397 1.00 68.56 100 PRO A O 1
ATOM 832 N N . ARG A 1 101 ? 32.976 -6.480 -28.100 1.00 65.62 101 ARG A N 1
ATOM 833 C CA . ARG A 1 101 ? 31.891 -7.339 -27.566 1.00 65.62 101 ARG A CA 1
ATOM 834 C C . ARG A 1 101 ? 32.089 -7.769 -26.106 1.00 65.62 101 ARG A C 1
ATOM 836 O O . ARG A 1 101 ? 31.123 -7.887 -25.359 1.00 65.62 101 ARG A O 1
ATOM 843 N N . ARG A 1 102 ? 33.341 -7.923 -25.659 1.00 65.31 102 ARG A N 1
ATOM 844 C CA . ARG A 1 102 ? 33.685 -8.228 -24.257 1.00 65.31 102 ARG A CA 1
ATOM 845 C C . ARG A 1 102 ? 33.221 -7.142 -23.279 1.00 65.31 102 ARG A C 1
ATOM 847 O O . ARG A 1 102 ? 32.825 -7.465 -22.167 1.00 65.31 102 ARG A O 1
ATOM 854 N N . LYS A 1 103 ? 33.242 -5.871 -23.691 1.00 63.72 103 LYS A N 1
ATOM 855 C CA . LYS A 1 103 ? 32.792 -4.731 -22.879 1.00 63.72 103 LYS A CA 1
ATOM 856 C C . LYS A 1 103 ? 31.262 -4.671 -22.758 1.00 63.72 103 LYS A C 1
ATOM 858 O O . LYS A 1 103 ? 30.767 -4.080 -21.814 1.00 63.72 103 LYS A O 1
ATOM 863 N N . ILE A 1 104 ? 30.544 -5.316 -23.683 1.00 61.44 104 ILE A N 1
ATOM 864 C CA . ILE A 1 104 ? 29.077 -5.435 -23.699 1.00 61.44 104 ILE A CA 1
ATOM 865 C C . ILE A 1 104 ? 28.582 -6.614 -22.844 1.00 61.44 104 ILE A C 1
ATOM 867 O O . ILE A 1 104 ? 27.522 -6.533 -22.236 1.00 61.44 104 ILE A O 1
ATOM 871 N N . MET A 1 105 ? 29.341 -7.714 -22.779 1.00 58.25 105 MET A N 1
ATOM 872 C CA . MET A 1 105 ? 28.946 -8.925 -22.039 1.00 58.25 105 MET A CA 1
ATOM 873 C C . MET A 1 105 ? 29.203 -8.869 -20.521 1.00 58.25 105 MET A C 1
ATOM 875 O O . MET A 1 105 ? 28.678 -9.710 -19.795 1.00 58.25 105 MET A O 1
ATOM 879 N N . LEU A 1 106 ? 30.030 -7.933 -20.042 1.00 58.62 106 LEU A N 1
ATOM 880 C CA . LEU A 1 106 ? 30.495 -7.862 -18.644 1.00 58.62 106 LEU A CA 1
ATOM 881 C C . LEU A 1 106 ? 29.719 -6.848 -17.774 1.00 58.62 106 LEU A C 1
ATOM 883 O O . LEU A 1 106 ? 30.121 -6.583 -16.642 1.00 58.62 106 LEU A O 1
ATOM 887 N N . SER A 1 107 ? 28.624 -6.290 -18.293 1.00 54.09 107 SER A N 1
ATOM 888 C CA . SER A 1 107 ? 27.801 -5.215 -17.700 1.00 54.09 107 SER A CA 1
ATOM 889 C C . SER A 1 107 ? 26.322 -5.586 -17.648 1.00 54.09 107 SER A C 1
ATOM 891 O O . SER A 1 107 ? 25.665 -5.272 -16.632 1.00 54.09 107 SER A O 1
#